Protein AF-A0A845URA7-F1 (afdb_monomer)

Radius of gyration: 35.07 Å; Cα contacts (8 Å, |Δi|>4): 52; chains: 1; bounding box: 72×27×108 Å

Sequence (146 aa):
MTPKQVRSLELVKRMRKLDLEAKAGRLGELRHKEAMLSGEMARLSDLLMRDNAQQPVETASYIPLFVKSVTAQSKIIEEHLTQTSAEREIQEEAVREAFGEVKSLDIVIGNAKAEIQAVRAKKEAAELEEIALMIHQRGKAHRTIR

Nearest PDB structures (foldseek):
  5y06-assembly1_A  TM=9.046E-01  e=5.303E-02  Mycolicibacterium smegmatis MC2 155
  8qbr-assembly1_A  TM=5.052E-01  e=3.296E-01  Nostoc punctiforme
  7o40-assembly1_F  TM=4.695E-01  e=2.152E-01  Synechocystis sp. PCC 6803 substr. Kazusa
  8qbw-assembly1_A  TM=5.212E-01  e=7.732E-01  Nostoc punctiforme
  7aal-assembly1_B  TM=4.193E-01  e=6.060E-01  Homo sapiens

Secondary structure (DSSP, 8-state):
--HHHHHHHHHHHHHHHHHHHHHHHHHHHHHHHHHHHHHHHHHHHHHHHHHTTS--GGGTTTHHHHHHHHHHHHHHHHHHHHHHHHHHHHHHHHHHHHHHHHHHHHHHHHHHHHHHHHHHHHHHHHHHHHHHHHHHHHHHHHHTT-

Solvent-accessible surface area (backbone atoms only — not comparable to full-atom values): 7827 Å² total; per-residue (Å²): 119,55,76,68,58,48,54,51,50,54,51,52,42,51,55,44,47,54,52,32,52,52,39,46,49,54,39,50,51,38,54,51,51,47,53,51,49,51,52,50,46,51,51,54,52,51,50,55,59,54,56,75,73,74,69,59,81,88,54,57,83,50,49,65,59,52,52,50,51,50,55,52,51,46,52,54,46,52,55,49,43,55,52,45,50,54,53,34,54,55,35,50,50,55,31,52,52,38,49,51,52,43,50,52,46,51,52,54,49,50,52,38,51,51,51,48,48,53,56,49,54,55,50,54,51,53,53,52,50,51,50,51,51,52,53,51,53,55,55,50,62,63,62,76,78,113

Foldseek 3Di:
DDPVVLVVLVVVLVVLVVVLVVLVVVLVVLVVLLVVLVVVLVVLVVVLVVCVPDDDPVCVVCNVVSVVVSVVVNVVSVVVNVVSVVVSVVSVVVSVVSVVVSVVSVVVSVVVVVVVVVVVVVVVVVVVVVVVVVVVVVVVVVVVVD

Mean predicted aligned error: 7.42 Å

Structure (mmCIF, N/CA/C/O backbone):
data_AF-A0A845URA7-F1
#
_entry.id   AF-A0A845URA7-F1
#
loop_
_atom_site.group_PDB
_atom_site.id
_atom_site.type_symbol
_atom_site.label_atom_id
_atom_site.label_alt_id
_atom_site.label_comp_id
_atom_site.label_asym_id
_atom_site.label_entity_id
_atom_site.label_seq_id
_atom_site.pdbx_PDB_ins_code
_atom_site.Cartn_x
_atom_site.Cartn_y
_atom_site.Cartn_z
_atom_site.occupancy
_atom_site.B_iso_or_equiv
_atom_site.auth_seq_id
_atom_site.auth_comp_id
_atom_site.auth_asym_id
_atom_site.auth_atom_id
_atom_site.pdbx_PDB_model_num
ATOM 1 N N . MET A 1 1 ? -14.438 7.555 26.729 1.00 86.06 1 MET A N 1
ATOM 2 C CA . MET A 1 1 ? -14.964 8.152 25.459 1.00 86.06 1 MET A CA 1
ATOM 3 C C . MET A 1 1 ? -16.473 7.890 25.304 1.00 86.06 1 MET A C 1
ATOM 5 O O . MET A 1 1 ? -16.949 6.904 25.848 1.00 86.06 1 MET A O 1
ATOM 9 N N . THR A 1 2 ? -17.257 8.722 24.599 1.00 92.19 2 THR A N 1
ATOM 10 C CA . THR A 1 2 ? -18.713 8.480 24.406 1.00 92.19 2 THR A CA 1
ATOM 11 C C . THR A 1 2 ? -19.024 7.619 23.166 1.00 92.19 2 THR A C 1
ATOM 13 O O . THR A 1 2 ? -18.280 7.676 22.183 1.00 92.19 2 THR A O 1
ATOM 16 N N . PRO A 1 3 ? -20.162 6.889 23.123 1.00 93.12 3 PRO A N 1
ATOM 17 C CA . PRO A 1 3 ? -20.563 6.114 21.942 1.00 93.12 3 PRO A CA 1
ATOM 18 C C . PRO A 1 3 ? -20.703 6.950 20.661 1.00 93.12 3 PRO A C 1
ATOM 20 O O . PR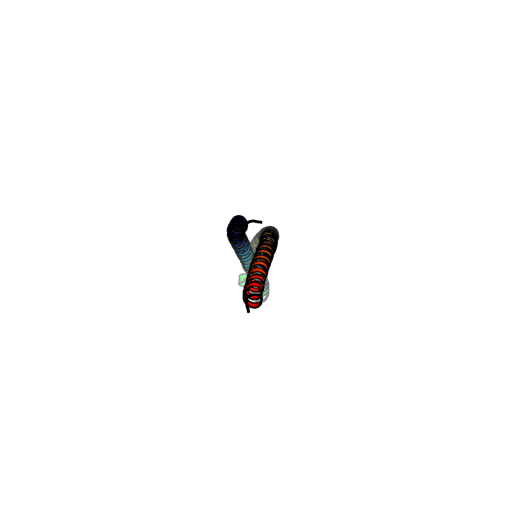O A 1 3 ? -20.386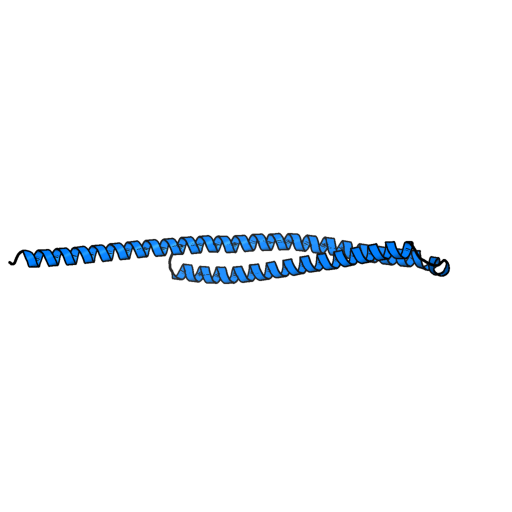 6.473 19.573 1.00 93.12 3 PRO A O 1
ATOM 23 N N . LYS A 1 4 ? -21.154 8.208 20.777 1.00 95.00 4 LYS A N 1
ATOM 24 C CA . LYS A 1 4 ? -21.268 9.129 19.635 1.00 95.00 4 LYS A CA 1
ATOM 25 C C . LYS A 1 4 ? -19.891 9.473 19.065 1.00 95.00 4 LYS A C 1
ATOM 27 O O . LYS A 1 4 ? -19.717 9.425 17.854 1.00 95.00 4 LYS A O 1
ATOM 32 N N . GLN A 1 5 ? -18.911 9.745 19.927 1.00 94.69 5 GLN A N 1
ATOM 33 C CA . GLN A 1 5 ? -17.534 10.016 19.505 1.00 94.69 5 GLN A CA 1
ATOM 34 C C . GLN A 1 5 ? -16.884 8.797 18.836 1.00 94.69 5 GLN A C 1
ATOM 36 O O . GLN A 1 5 ? -16.201 8.959 17.829 1.00 94.69 5 GLN A O 1
ATOM 41 N N . VAL A 1 6 ? -17.137 7.580 19.337 1.00 96.44 6 VAL A N 1
ATOM 42 C CA . VAL A 1 6 ? -16.656 6.341 18.695 1.00 96.44 6 VAL A CA 1
ATOM 43 C C . VAL A 1 6 ? -17.218 6.202 17.279 1.00 96.44 6 VAL A C 1
ATOM 45 O O . VAL A 1 6 ? -16.456 5.963 16.348 1.00 96.44 6 VAL A O 1
ATOM 48 N N . ARG A 1 7 ? -18.525 6.429 17.085 1.00 96.00 7 ARG A N 1
ATOM 49 C CA . ARG A 1 7 ? -19.142 6.403 15.745 1.00 96.00 7 ARG A CA 1
ATOM 50 C C . ARG A 1 7 ? -18.545 7.450 14.804 1.00 96.00 7 ARG A C 1
ATOM 52 O O . ARG A 1 7 ? -18.324 7.158 13.632 1.00 96.00 7 ARG A O 1
ATOM 59 N N . SER A 1 8 ? -18.263 8.654 15.303 1.00 96.94 8 SER A N 1
ATOM 60 C CA . SER A 1 8 ? -17.578 9.682 14.513 1.00 96.94 8 SER A CA 1
ATOM 61 C C . SER A 1 8 ? -16.174 9.237 14.098 1.00 96.94 8 SER A C 1
ATOM 63 O O . SER A 1 8 ? -15.816 9.381 12.932 1.00 96.94 8 SER A O 1
ATOM 65 N N . LEU A 1 9 ? -15.395 8.630 15.002 1.00 96.81 9 LEU A N 1
ATOM 66 C CA . LEU A 1 9 ? -14.080 8.083 14.650 1.00 96.81 9 LEU A CA 1
ATOM 67 C C . LEU A 1 9 ? -14.164 6.941 13.632 1.00 96.81 9 LEU A C 1
ATOM 69 O O . LEU A 1 9 ? -13.313 6.846 12.756 1.00 96.81 9 LEU A O 1
ATOM 73 N N . GLU A 1 10 ? -15.193 6.096 13.691 1.00 97.62 10 GLU A N 1
ATOM 74 C CA . GLU A 1 10 ? -15.410 5.047 12.687 1.00 97.62 10 GLU A CA 1
ATOM 75 C C . GLU A 1 10 ? -15.701 5.611 11.290 1.00 97.62 10 GLU A C 1
ATOM 77 O O . GLU A 1 10 ? -15.355 4.983 10.287 1.00 97.62 10 GLU A O 1
ATOM 82 N N . LEU A 1 11 ? -16.341 6.781 11.200 1.00 97.75 11 LEU A N 1
ATOM 83 C CA . LEU A 1 11 ? -16.514 7.492 9.930 1.00 97.75 11 LEU A CA 1
ATOM 84 C C . LEU A 1 11 ? -15.174 8.028 9.421 1.00 97.75 11 LEU A C 1
ATOM 86 O O . LEU A 1 11 ? -14.821 7.775 8.272 1.00 97.75 11 LEU A O 1
ATOM 90 N N . VAL A 1 12 ? -14.394 8.676 10.290 1.00 97.75 12 VAL A N 1
ATOM 91 C CA . VAL A 1 12 ? -13.050 9.169 9.941 1.00 97.75 12 VAL A CA 1
ATOM 92 C C . VAL A 1 12 ? -12.154 8.022 9.475 1.00 97.75 12 VAL A C 1
ATOM 94 O O . VAL A 1 12 ? -11.529 8.118 8.423 1.00 97.75 12 VAL A O 1
ATOM 97 N N . LYS A 1 13 ? -12.147 6.894 10.193 1.00 98.06 13 LYS A N 1
ATOM 98 C CA . LYS A 1 13 ? -11.402 5.692 9.804 1.00 98.06 13 LYS A CA 1
ATOM 99 C C . LYS A 1 13 ? -11.808 5.196 8.418 1.00 98.06 13 LYS A C 1
ATOM 101 O O . LYS A 1 13 ? -10.939 4.832 7.634 1.00 98.06 13 LYS A O 1
ATOM 106 N N . ARG A 1 14 ? -13.107 5.175 8.098 1.00 98.19 14 ARG A N 1
ATOM 107 C CA . ARG A 1 14 ? -13.579 4.776 6.762 1.00 98.19 14 ARG A CA 1
ATOM 108 C C . ARG A 1 14 ? -13.034 5.695 5.673 1.00 98.19 14 ARG A C 1
ATOM 110 O O . ARG A 1 14 ? -12.546 5.190 4.671 1.00 98.19 14 ARG A O 1
ATOM 117 N N . MET A 1 15 ? -13.046 7.008 5.894 1.00 98.00 15 MET A N 1
ATOM 118 C CA . MET A 1 15 ? -12.459 7.964 4.949 1.00 98.00 15 MET A CA 1
ATOM 119 C C . MET A 1 15 ? -10.953 7.739 4.771 1.00 98.00 15 MET A C 1
ATOM 121 O O . MET A 1 15 ? -10.469 7.689 3.647 1.00 98.00 15 MET A O 1
ATOM 125 N N . ARG A 1 16 ? -10.216 7.528 5.869 1.00 97.75 16 ARG A N 1
ATOM 126 C CA . ARG A 1 16 ? -8.772 7.240 5.821 1.00 97.75 16 ARG A CA 1
ATOM 127 C C . ARG A 1 16 ? -8.452 5.919 5.132 1.00 97.75 16 ARG A C 1
ATOM 129 O O . ARG A 1 16 ? -7.444 5.818 4.446 1.00 97.75 16 ARG A O 1
ATOM 136 N N . LYS A 1 17 ? -9.324 4.918 5.263 1.00 98.12 17 LYS A N 1
ATOM 137 C CA . LYS A 1 17 ? -9.183 3.652 4.544 1.00 98.12 17 LYS A CA 1
ATOM 138 C C . LYS A 1 17 ? -9.331 3.838 3.029 1.00 98.12 17 LYS A C 1
ATOM 140 O O . LYS A 1 17 ? -8.544 3.262 2.294 1.00 98.12 17 LYS A O 1
ATOM 145 N N . LEU A 1 18 ? -10.278 4.664 2.578 1.00 98.38 18 LEU A N 1
ATOM 146 C CA . LEU A 1 18 ? -10.424 4.986 1.152 1.00 98.38 18 LEU A CA 1
ATOM 147 C C . LEU A 1 18 ? -9.193 5.722 0.604 1.00 98.38 18 LEU A C 1
ATOM 149 O O . LEU A 1 18 ? -8.732 5.413 -0.489 1.00 98.38 18 LEU A O 1
ATOM 153 N N . ASP A 1 19 ? -8.630 6.655 1.375 1.00 97.69 19 ASP A N 1
ATOM 154 C CA . ASP A 1 19 ? -7.383 7.340 1.005 1.00 97.69 19 ASP A CA 1
ATOM 155 C C . ASP A 1 19 ? -6.196 6.362 0.911 1.00 97.69 19 ASP A C 1
ATOM 157 O O . ASP A 1 19 ? -5.448 6.372 -0.066 1.00 97.69 19 ASP A O 1
ATOM 161 N N . LEU A 1 20 ? -6.063 5.448 1.879 1.00 98.50 20 LEU A N 1
ATOM 162 C CA . LEU A 1 20 ? -5.076 4.367 1.831 1.00 98.50 20 LEU A CA 1
ATOM 163 C C . LEU A 1 20 ? -5.254 3.479 0.588 1.00 98.50 20 LEU A C 1
ATOM 165 O O . LEU A 1 20 ? -4.272 3.155 -0.075 1.00 98.50 20 LEU A O 1
ATOM 169 N N . GLU A 1 21 ? -6.488 3.091 0.264 1.00 98.50 21 GLU A N 1
ATOM 170 C CA . GLU A 1 21 ? -6.802 2.278 -0.917 1.00 98.50 21 GLU A CA 1
ATOM 171 C C . GLU A 1 21 ? -6.429 3.007 -2.216 1.00 98.50 21 GLU A C 1
ATOM 173 O O . GLU A 1 21 ? -5.790 2.413 -3.084 1.00 98.50 21 GLU A O 1
ATOM 178 N N . ALA A 1 22 ? -6.731 4.304 -2.326 1.00 98.38 22 ALA A N 1
ATOM 179 C CA . ALA A 1 22 ? -6.333 5.121 -3.472 1.00 98.38 22 ALA A CA 1
ATOM 180 C C . ALA A 1 22 ? -4.803 5.205 -3.612 1.00 98.38 22 ALA A C 1
ATOM 182 O O . ALA A 1 22 ? -4.257 5.008 -4.701 1.00 98.38 22 ALA A O 1
ATOM 183 N N . LYS A 1 23 ? -4.090 5.429 -2.501 1.00 98.25 23 LYS A N 1
ATOM 184 C CA . LYS A 1 23 ? -2.621 5.460 -2.482 1.00 98.25 23 LYS A CA 1
ATOM 185 C C . LYS A 1 23 ? -2.007 4.113 -2.867 1.00 98.25 23 LYS A C 1
ATOM 187 O O . LYS A 1 23 ? -1.024 4.089 -3.609 1.00 98.25 23 LYS A O 1
ATOM 192 N N . ALA A 1 24 ? -2.579 3.009 -2.391 1.00 98.38 24 ALA A N 1
ATOM 193 C CA . ALA A 1 24 ? -2.146 1.660 -2.744 1.00 98.38 24 ALA A CA 1
ATOM 194 C C . ALA A 1 24 ? -2.413 1.342 -4.224 1.00 98.38 24 ALA A C 1
ATOM 196 O O . ALA A 1 24 ? -1.567 0.726 -4.871 1.00 98.38 24 ALA A O 1
ATOM 197 N N . GLY A 1 25 ? -3.539 1.810 -4.773 1.00 98.44 25 GLY A N 1
ATOM 198 C CA . GLY A 1 25 ? -3.847 1.717 -6.201 1.00 98.44 25 GLY A CA 1
ATOM 199 C C . GLY A 1 25 ? -2.776 2.390 -7.057 1.00 98.44 25 GLY A C 1
ATOM 200 O O . GLY A 1 25 ? -2.174 1.739 -7.909 1.00 98.44 25 GLY A O 1
ATOM 201 N N . ARG A 1 26 ? -2.438 3.647 -6.742 1.00 98.00 26 ARG A N 1
ATOM 202 C CA . ARG A 1 26 ? -1.372 4.388 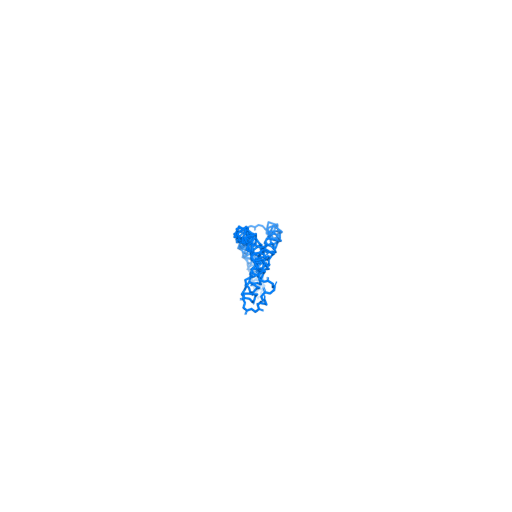-7.436 1.00 98.00 26 ARG A CA 1
ATOM 203 C C . ARG A 1 26 ? -0.004 3.706 -7.331 1.00 98.00 26 ARG A C 1
ATOM 205 O O . ARG A 1 26 ? 0.747 3.672 -8.300 1.00 98.00 26 ARG A O 1
ATOM 212 N N . LEU A 1 27 ? 0.327 3.126 -6.174 1.00 98.38 27 LEU A N 1
ATOM 213 C CA . LEU A 1 27 ? 1.556 2.339 -6.022 1.00 98.38 27 LEU A CA 1
ATOM 214 C C . LEU A 1 27 ? 1.560 1.106 -6.944 1.00 98.38 27 LEU A C 1
ATOM 216 O O . LEU A 1 27 ? 2.594 0.762 -7.516 1.00 98.38 27 LEU A O 1
ATOM 220 N N . GLY A 1 28 ? 0.408 0.450 -7.099 1.00 98.31 28 GLY A N 1
ATOM 221 C CA . GLY A 1 28 ? 0.223 -0.652 -8.041 1.00 98.31 28 GLY A CA 1
ATOM 222 C C . GLY A 1 28 ? 0.449 -0.229 -9.494 1.00 98.31 28 GLY A C 1
ATOM 223 O O . GLY A 1 28 ? 1.156 -0.922 -10.223 1.00 98.31 28 GLY A O 1
ATOM 224 N N . GLU A 1 29 ? -0.081 0.927 -9.896 1.00 98.44 29 GLU A N 1
ATOM 225 C CA . GLU A 1 29 ? 0.127 1.502 -11.233 1.00 98.44 29 GLU A CA 1
ATOM 226 C C . GLU A 1 29 ? 1.609 1.784 -11.515 1.00 98.44 29 GLU A C 1
ATOM 228 O O . GLU A 1 29 ? 2.114 1.420 -12.578 1.00 98.44 29 GLU A O 1
ATOM 233 N N . LEU A 1 30 ? 2.330 2.366 -10.550 1.00 98.38 30 LEU A N 1
ATOM 234 C CA . LEU A 1 30 ? 3.766 2.641 -10.679 1.00 98.38 30 LEU A CA 1
ATOM 235 C C . LEU A 1 30 ? 4.581 1.352 -10.835 1.00 98.38 30 LEU A C 1
ATOM 237 O O . LEU A 1 30 ? 5.401 1.254 -11.744 1.00 98.38 30 LEU A O 1
ATOM 241 N N . ARG A 1 31 ? 4.298 0.326 -10.022 1.00 98.12 31 ARG A N 1
ATOM 242 C CA . ARG A 1 31 ? 4.943 -0.996 -10.144 1.00 98.12 31 ARG A CA 1
ATOM 243 C C . ARG A 1 31 ? 4.655 -1.657 -11.490 1.00 98.12 31 ARG A C 1
ATOM 245 O O . ARG A 1 31 ? 5.535 -2.280 -12.077 1.00 98.12 31 ARG A O 1
ATOM 252 N N . HIS A 1 32 ? 3.428 -1.525 -11.992 1.00 98.31 32 HIS A N 1
ATOM 253 C CA . HIS A 1 32 ? 3.081 -2.039 -13.313 1.00 98.31 32 HIS A CA 1
ATOM 254 C C . HIS A 1 32 ? 3.860 -1.314 -14.417 1.00 98.31 32 HIS A C 1
ATOM 256 O O . HIS A 1 32 ? 4.419 -1.962 -15.301 1.00 98.31 32 HIS A O 1
ATOM 262 N N . LYS A 1 33 ? 3.960 0.016 -14.336 1.00 98.06 33 LYS A N 1
ATOM 263 C CA . LYS A 1 33 ? 4.737 0.827 -15.277 1.00 98.06 33 LYS A CA 1
ATOM 264 C C . LYS A 1 33 ? 6.224 0.455 -15.267 1.00 98.06 33 LYS A C 1
ATOM 266 O O . LYS A 1 33 ? 6.799 0.285 -16.337 1.00 98.06 33 LYS A O 1
ATOM 271 N N . GLU A 1 34 ? 6.834 0.261 -14.097 1.00 97.62 34 GLU A N 1
ATOM 272 C CA . GLU A 1 34 ? 8.219 -0.231 -13.992 1.00 97.62 34 GLU A CA 1
ATOM 273 C C . GLU A 1 34 ? 8.404 -1.599 -14.651 1.00 97.62 34 GLU A C 1
ATOM 275 O O . GLU A 1 34 ? 9.378 -1.805 -15.376 1.00 97.62 34 GLU A O 1
ATOM 280 N N . ALA A 1 35 ? 7.471 -2.530 -14.428 1.00 98.00 35 ALA A N 1
ATOM 281 C CA . ALA A 1 35 ? 7.532 -3.858 -15.030 1.00 98.00 35 ALA A CA 1
ATOM 282 C C . ALA A 1 35 ? 7.440 -3.788 -16.563 1.00 98.00 35 ALA A C 1
ATOM 284 O O . ALA A 1 35 ? 8.194 -4.472 -17.254 1.00 98.00 35 ALA A O 1
ATOM 285 N N . MET A 1 36 ? 6.565 -2.927 -17.091 1.00 98.19 36 MET A N 1
ATOM 286 C CA . MET A 1 36 ? 6.436 -2.684 -18.531 1.00 98.19 36 MET A CA 1
ATOM 287 C C . MET A 1 36 ? 7.724 -2.108 -19.127 1.00 98.19 36 MET A C 1
ATOM 289 O O . MET A 1 36 ? 8.245 -2.661 -20.093 1.00 98.19 36 MET A O 1
ATOM 293 N N . LEU A 1 37 ? 8.276 -1.054 -18.518 1.00 97.81 37 LEU A N 1
ATOM 294 C CA . LEU A 1 37 ? 9.522 -0.425 -18.968 1.00 97.81 37 LEU A CA 1
ATOM 295 C C . LEU A 1 37 ? 10.715 -1.390 -18.890 1.00 97.81 37 LEU A C 1
ATOM 297 O O . LEU A 1 37 ? 11.513 -1.471 -19.820 1.00 97.81 37 LEU A O 1
ATOM 301 N N . SER A 1 38 ? 10.814 -2.176 -17.815 1.00 96.62 38 SER A N 1
ATOM 302 C CA . SER A 1 38 ? 11.867 -3.189 -17.660 1.00 96.62 38 SER A CA 1
ATOM 303 C C . SER A 1 38 ? 11.747 -4.294 -18.712 1.00 96.62 38 SER A C 1
ATOM 305 O O . SER A 1 38 ? 12.752 -4.737 -19.267 1.00 96.62 38 SER A O 1
ATOM 307 N N . GLY A 1 39 ? 10.519 -4.724 -19.023 1.00 97.56 39 GLY A N 1
ATOM 308 C CA . GLY A 1 39 ? 10.255 -5.696 -20.083 1.00 97.56 39 GLY A CA 1
ATOM 309 C C . GLY A 1 39 ? 10.613 -5.164 -21.472 1.00 97.56 39 GLY A C 1
ATOM 310 O O . GLY A 1 39 ? 11.194 -5.888 -22.280 1.00 97.56 39 GLY A O 1
ATOM 311 N N . GLU A 1 40 ? 10.324 -3.893 -21.745 1.00 96.88 40 GLU A N 1
ATOM 312 C CA . GLU A 1 40 ? 10.719 -3.237 -22.994 1.00 96.88 40 GLU A CA 1
ATOM 313 C C . GLU A 1 40 ? 12.242 -3.110 -23.111 1.00 96.88 40 GLU A C 1
ATOM 315 O O . GLU A 1 40 ? 12.809 -3.411 -24.163 1.00 96.88 40 GLU A O 1
ATOM 320 N N . MET A 1 41 ? 12.920 -2.775 -22.012 1.00 95.06 41 MET A N 1
ATOM 321 C CA . MET A 1 41 ? 14.378 -2.705 -21.972 1.00 95.06 41 MET A CA 1
ATOM 322 C C . MET A 1 41 ? 15.030 -4.069 -22.245 1.00 95.06 41 MET A C 1
ATOM 324 O O . MET A 1 41 ? 15.946 -4.171 -23.064 1.00 95.06 41 MET A O 1
ATOM 328 N N . ALA A 1 42 ? 14.513 -5.137 -21.628 1.00 95.12 42 ALA A N 1
ATOM 329 C CA . ALA A 1 42 ? 14.960 -6.504 -21.893 1.00 95.12 42 ALA A CA 1
ATOM 330 C C . ALA A 1 42 ? 14.736 -6.898 -23.362 1.00 95.12 42 ALA A C 1
ATOM 332 O O . ALA A 1 42 ? 15.633 -7.440 -24.006 1.00 95.12 42 ALA A O 1
ATOM 333 N N . ARG A 1 43 ? 13.576 -6.547 -23.931 1.00 95.44 43 ARG A N 1
ATOM 334 C CA . ARG A 1 43 ? 13.276 -6.780 -25.349 1.00 95.44 43 ARG A CA 1
ATOM 335 C C . ARG A 1 43 ? 14.265 -6.062 -26.272 1.00 95.44 43 ARG A C 1
ATOM 337 O O . ARG A 1 43 ? 14.697 -6.661 -27.252 1.00 95.44 43 ARG A O 1
ATOM 344 N N . LEU A 1 44 ? 14.599 -4.797 -26.008 1.00 93.56 44 LEU A N 1
ATOM 345 C CA . LEU A 1 44 ? 15.568 -4.043 -26.815 1.00 93.56 44 LEU A CA 1
ATOM 346 C C . LEU A 1 44 ? 16.973 -4.652 -26.729 1.00 93.56 44 LEU A C 1
ATOM 348 O O . LEU A 1 44 ? 17.649 -4.775 -27.752 1.00 93.56 44 LEU A O 1
ATOM 352 N N . SER A 1 45 ? 17.378 -5.090 -25.535 1.00 91.00 45 SER A N 1
ATOM 353 C CA . SER A 1 45 ? 18.635 -5.815 -25.324 1.00 91.00 45 SER A CA 1
ATOM 354 C C . SER A 1 45 ? 18.679 -7.117 -26.130 1.00 91.00 45 SER A C 1
ATOM 356 O O . SER A 1 45 ? 19.638 -7.362 -26.861 1.00 91.00 45 SER A O 1
ATOM 358 N N . ASP A 1 46 ? 17.621 -7.927 -26.065 1.00 90.50 46 ASP A N 1
ATOM 359 C CA . ASP A 1 46 ? 17.510 -9.165 -26.842 1.00 90.50 46 ASP A CA 1
ATOM 360 C C . ASP A 1 46 ? 17.571 -8.904 -28.350 1.00 90.50 46 ASP A C 1
ATOM 362 O O . ASP A 1 46 ? 18.179 -9.674 -29.097 1.00 90.50 46 ASP A O 1
ATOM 366 N N . LEU A 1 47 ? 16.949 -7.814 -28.808 1.00 88.38 47 LEU A N 1
ATOM 367 C CA . LEU A 1 47 ? 16.933 -7.441 -30.218 1.00 88.38 47 LEU A CA 1
ATOM 368 C C . LEU A 1 47 ? 18.344 -7.082 -30.700 1.00 88.38 47 LEU A C 1
ATOM 370 O O . LEU A 1 47 ? 18.763 -7.588 -31.738 1.00 88.38 47 LEU A O 1
ATOM 374 N N . LEU A 1 48 ? 19.116 -6.328 -29.907 1.00 86.00 48 LEU A N 1
ATOM 375 C CA . LEU A 1 48 ? 20.533 -6.062 -30.187 1.00 86.00 48 LEU A CA 1
ATOM 376 C C . LEU A 1 48 ? 21.374 -7.343 -30.230 1.00 86.00 48 LEU A C 1
ATOM 378 O O . LEU A 1 48 ? 22.214 -7.482 -31.115 1.00 86.00 48 LEU A O 1
ATOM 382 N N . MET A 1 49 ? 21.160 -8.285 -29.308 1.00 84.31 49 MET A N 1
ATOM 383 C CA . MET A 1 49 ? 21.928 -9.538 -29.277 1.00 84.31 49 MET A CA 1
ATOM 384 C C . MET A 1 49 ? 21.627 -10.441 -30.479 1.00 84.31 49 MET A C 1
ATOM 386 O O . MET A 1 49 ? 22.542 -11.056 -31.025 1.00 84.31 49 MET A O 1
ATOM 390 N N . ARG A 1 50 ? 20.357 -10.525 -30.897 1.00 81.12 50 ARG A N 1
ATOM 391 C CA . ARG A 1 50 ? 19.931 -11.367 -32.027 1.00 81.12 50 ARG A CA 1
ATOM 392 C C . ARG A 1 50 ? 20.394 -10.814 -33.368 1.00 81.12 50 ARG A C 1
ATOM 394 O O . ARG A 1 50 ? 20.912 -11.578 -34.179 1.00 81.12 50 ARG A O 1
ATOM 401 N N . ASP A 1 51 ? 20.241 -9.509 -33.587 1.00 69.94 51 ASP A N 1
ATOM 402 C CA . ASP A 1 51 ? 20.595 -8.900 -34.872 1.00 69.94 51 ASP A CA 1
ATOM 403 C C . ASP A 1 51 ? 22.110 -8.918 -35.115 1.00 69.94 51 ASP A C 1
ATOM 405 O O . ASP A 1 51 ? 22.557 -9.081 -36.244 1.00 69.94 51 ASP A O 1
ATOM 409 N N . ASN A 1 52 ? 22.929 -8.871 -34.062 1.00 65.00 52 ASN A N 1
ATOM 410 C CA . ASN A 1 52 ? 24.386 -8.940 -34.205 1.00 65.00 52 ASN A CA 1
ATOM 411 C C . ASN A 1 52 ? 24.909 -10.330 -34.636 1.00 65.00 52 ASN A C 1
ATOM 413 O O . ASN A 1 52 ? 26.065 -10.449 -35.034 1.00 6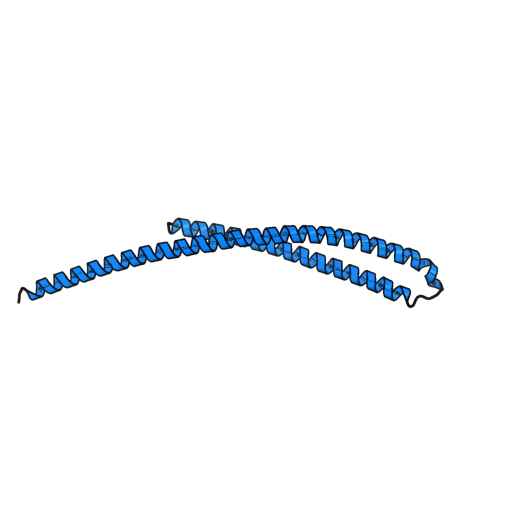5.00 52 ASN A O 1
ATOM 417 N N . ALA A 1 53 ? 24.094 -11.390 -34.546 1.00 62.28 53 ALA A N 1
ATOM 418 C CA . ALA A 1 53 ? 24.541 -12.770 -34.748 1.00 62.28 53 ALA A CA 1
ATOM 419 C C . ALA A 1 53 ? 24.265 -13.350 -36.153 1.00 62.28 53 ALA A C 1
ATOM 421 O O . ALA A 1 53 ? 24.862 -14.370 -36.494 1.00 62.28 53 ALA A O 1
ATOM 422 N N . GLN A 1 54 ? 23.359 -12.768 -36.959 1.00 63.53 54 GLN A N 1
ATOM 423 C CA . GLN A 1 54 ? 22.842 -13.417 -38.186 1.00 63.53 54 GLN A CA 1
ATOM 424 C C . GLN A 1 54 ? 22.535 -12.471 -39.371 1.00 63.53 54 GLN A C 1
ATOM 426 O O . GLN A 1 54 ? 21.666 -12.771 -40.189 1.00 63.53 54 GLN A O 1
ATOM 431 N N . GLN A 1 55 ? 23.220 -11.332 -39.505 1.00 65.19 55 GLN A N 1
ATOM 432 C CA . GLN A 1 55 ? 22.922 -10.374 -40.583 1.00 65.19 55 GLN A CA 1
ATOM 433 C C . GLN A 1 55 ? 23.710 -10.658 -41.887 1.00 65.19 55 GLN A C 1
ATOM 435 O O . GLN A 1 55 ? 24.933 -10.826 -41.839 1.00 65.19 55 GLN A O 1
ATOM 440 N N . PRO A 1 56 ? 23.045 -10.686 -43.063 1.00 70.62 56 PRO A N 1
ATOM 441 C CA . PRO A 1 56 ? 23.697 -10.720 -44.375 1.00 70.62 56 PRO A CA 1
ATOM 442 C C . PRO A 1 56 ? 24.590 -9.492 -44.622 1.00 70.62 56 PRO A C 1
ATOM 444 O O . PRO A 1 56 ? 24.326 -8.400 -44.129 1.00 70.62 56 PRO A O 1
ATOM 447 N N . VAL A 1 57 ? 25.621 -9.635 -45.461 1.00 64.69 57 VAL A N 1
ATOM 448 C CA . VAL A 1 57 ? 26.574 -8.548 -45.791 1.00 64.69 57 VAL A CA 1
ATOM 449 C C . VAL A 1 57 ? 25.876 -7.305 -46.374 1.00 64.69 57 VAL A C 1
ATOM 451 O O . VAL A 1 57 ? 26.335 -6.181 -46.187 1.00 64.69 57 VAL A O 1
ATOM 454 N N . GLU A 1 58 ? 24.735 -7.495 -47.034 1.00 71.62 58 GLU A N 1
ATOM 455 C CA . GLU A 1 58 ? 23.947 -6.449 -47.699 1.00 71.62 58 GLU A CA 1
ATOM 456 C C . GLU A 1 58 ? 23.252 -5.487 -46.720 1.00 71.62 58 GLU A C 1
ATOM 458 O O . GLU A 1 58 ? 23.003 -4.334 -47.068 1.00 71.62 58 GLU A O 1
ATOM 463 N N . THR A 1 59 ? 22.977 -5.915 -45.482 1.00 73.12 59 THR A N 1
ATOM 464 C CA . THR A 1 59 ? 22.340 -5.079 -44.449 1.00 73.12 59 THR A CA 1
ATOM 465 C C . THR A 1 59 ? 23.344 -4.421 -43.498 1.00 73.12 59 THR A C 1
ATOM 467 O O . THR A 1 59 ? 22.964 -3.577 -42.683 1.00 73.12 59 THR A O 1
ATOM 470 N N . ALA A 1 60 ? 24.641 -4.722 -43.643 1.00 71.12 60 ALA A N 1
ATOM 471 C CA . ALA A 1 60 ? 25.706 -4.260 -42.751 1.00 71.12 60 ALA A CA 1
ATOM 472 C C . ALA A 1 60 ? 25.798 -2.726 -42.616 1.00 71.12 60 ALA A C 1
ATOM 474 O O . ALA A 1 60 ? 26.172 -2.215 -41.561 1.00 71.12 60 ALA A O 1
ATOM 475 N N . SER A 1 61 ? 25.417 -1.975 -43.654 1.00 78.69 61 SER A N 1
ATOM 476 C CA . SER A 1 61 ? 25.411 -0.505 -43.647 1.00 78.69 61 SER A CA 1
ATOM 477 C C . SER A 1 61 ? 24.326 0.108 -42.748 1.00 78.69 61 SER A C 1
ATOM 479 O O . SER A 1 61 ? 24.482 1.244 -42.297 1.00 78.69 61 SER A O 1
ATOM 481 N N . TYR A 1 62 ? 23.253 -0.630 -42.444 1.00 80.12 62 TYR A N 1
ATOM 482 C CA . TYR A 1 62 ? 22.139 -0.159 -41.614 1.00 80.12 62 TYR A CA 1
ATOM 483 C C . TYR A 1 62 ? 22.337 -0.449 -40.121 1.00 80.12 62 TYR A C 1
ATOM 485 O O . TYR A 1 62 ? 21.750 0.240 -39.282 1.00 80.12 62 TYR A O 1
ATOM 493 N N . ILE A 1 63 ? 23.204 -1.409 -39.780 1.00 82.75 63 ILE A N 1
ATOM 494 C CA . ILE A 1 63 ? 23.468 -1.841 -38.399 1.00 82.75 63 ILE A CA 1
ATOM 495 C C . ILE A 1 63 ? 23.868 -0.665 -37.487 1.00 82.75 63 ILE A C 1
ATOM 497 O O . ILE A 1 63 ? 23.275 -0.534 -36.416 1.00 82.75 63 ILE A O 1
ATOM 501 N N . PRO A 1 64 ? 24.782 0.253 -37.867 1.00 86.75 64 PRO A N 1
ATOM 502 C CA . PRO A 1 64 ? 25.165 1.356 -36.983 1.00 86.75 64 PRO A CA 1
ATOM 503 C C . PRO A 1 64 ? 24.009 2.310 -36.655 1.00 86.75 64 PRO A C 1
ATOM 505 O O . PRO A 1 64 ? 23.903 2.791 -35.525 1.00 86.75 64 PRO A O 1
ATOM 508 N N . LEU A 1 65 ? 23.131 2.585 -37.627 1.00 87.62 65 LEU A N 1
ATOM 509 C CA . LEU A 1 65 ? 21.956 3.437 -37.422 1.00 87.62 65 LEU A CA 1
ATOM 510 C C . LEU A 1 65 ? 20.930 2.746 -36.526 1.00 87.62 65 LEU A C 1
ATOM 512 O O . LEU A 1 65 ? 20.394 3.376 -35.614 1.00 87.62 65 LEU A O 1
ATOM 516 N N . PHE A 1 66 ? 20.704 1.453 -36.752 1.00 88.00 66 PHE A N 1
ATOM 517 C CA . PHE A 1 66 ? 19.831 0.636 -35.924 1.00 88.00 66 PHE A CA 1
ATOM 518 C C . PHE A 1 66 ? 20.327 0.586 -34.467 1.00 88.00 66 PHE A C 1
ATOM 520 O O . PHE A 1 66 ? 19.581 0.973 -33.566 1.00 88.00 66 PHE A O 1
ATOM 527 N N . VAL A 1 67 ? 21.603 0.251 -34.237 1.00 89.44 67 VAL A N 1
ATOM 528 C CA . VAL A 1 67 ? 22.223 0.243 -32.899 1.00 89.44 67 VAL A CA 1
ATOM 529 C C . VAL A 1 67 ? 22.089 1.610 -32.234 1.00 89.44 67 VAL A C 1
ATOM 531 O O . VAL A 1 67 ? 21.650 1.697 -31.092 1.00 89.44 67 VAL A O 1
ATOM 534 N N . LYS A 1 68 ? 22.390 2.699 -32.954 1.00 92.19 68 LYS A N 1
ATOM 535 C CA . LYS A 1 68 ? 22.230 4.061 -32.424 1.00 92.19 68 LYS A CA 1
ATOM 536 C C . LYS A 1 68 ? 20.784 4.350 -32.013 1.00 92.19 68 LYS A C 1
ATOM 538 O O . LYS A 1 68 ? 20.570 4.991 -30.986 1.00 92.19 68 LYS A O 1
ATOM 543 N N . SER A 1 69 ? 19.808 3.894 -32.798 1.00 93.25 69 SER A N 1
ATOM 544 C CA . SER A 1 69 ? 18.390 4.101 -32.496 1.00 93.25 69 SER A CA 1
ATOM 545 C C . SER A 1 69 ? 17.946 3.333 -31.251 1.00 93.25 69 SER A C 1
ATOM 547 O O . SER A 1 69 ? 17.296 3.920 -30.388 1.00 93.25 69 SER A O 1
ATOM 549 N N . VAL A 1 70 ? 18.361 2.069 -31.105 1.00 92.75 70 VAL A N 1
ATOM 550 C CA . VAL A 1 70 ? 18.036 1.258 -29.928 1.00 92.75 70 VAL A CA 1
ATOM 551 C C . VAL A 1 70 ? 18.702 1.826 -28.686 1.00 92.75 70 VAL A C 1
ATOM 553 O O . VAL A 1 70 ? 18.018 2.034 -27.695 1.00 92.75 70 VAL A O 1
ATOM 556 N N . THR A 1 71 ? 19.986 2.187 -28.745 1.00 93.00 71 THR A N 1
ATOM 557 C CA . THR A 1 71 ? 20.680 2.811 -27.607 1.00 93.00 71 THR A CA 1
ATOM 558 C C . THR A 1 71 ? 20.001 4.111 -27.165 1.00 93.00 71 THR A C 1
ATOM 560 O O . THR A 1 71 ? 19.889 4.376 -25.969 1.00 93.00 71 THR A O 1
ATOM 563 N N . ALA A 1 72 ? 19.509 4.922 -28.108 1.00 95.31 72 ALA A N 1
ATOM 564 C CA . ALA A 1 72 ? 18.755 6.130 -27.778 1.00 95.31 72 ALA A CA 1
ATOM 565 C C . ALA A 1 72 ? 17.416 5.810 -27.090 1.00 95.31 72 ALA A C 1
ATOM 567 O O . ALA A 1 72 ? 17.076 6.454 -26.100 1.00 95.31 72 ALA A O 1
ATOM 568 N N . GLN A 1 73 ? 16.682 4.802 -27.573 1.00 95.31 73 GLN A N 1
ATOM 569 C CA . GLN A 1 73 ? 15.436 4.343 -26.947 1.00 95.31 73 GLN A CA 1
ATOM 570 C C . GLN A 1 73 ? 15.677 3.759 -25.550 1.00 95.31 73 GLN A C 1
ATOM 572 O O . GLN A 1 73 ? 14.966 4.109 -24.613 1.00 95.31 73 GLN A O 1
ATOM 577 N N . SER A 1 74 ? 16.715 2.939 -25.386 1.00 95.38 74 SER A N 1
ATOM 578 C CA . SER A 1 74 ? 17.127 2.382 -24.097 1.00 95.38 74 SER A CA 1
ATOM 579 C C . SER A 1 74 ? 17.418 3.472 -23.072 1.00 95.38 74 SER A C 1
ATOM 581 O O . SER A 1 74 ? 16.924 3.399 -21.952 1.00 95.38 74 SER A O 1
ATOM 583 N N . LYS A 1 75 ? 18.131 4.531 -23.471 1.00 96.69 75 LYS A N 1
ATOM 584 C CA . LYS A 1 75 ? 18.406 5.666 -22.585 1.00 96.69 75 LYS A CA 1
ATOM 585 C C . LYS A 1 75 ? 17.125 6.380 -22.134 1.00 96.69 75 LYS A C 1
ATOM 587 O O . LYS A 1 75 ? 16.990 6.710 -20.962 1.00 96.69 75 LYS A O 1
ATOM 592 N N . ILE A 1 76 ? 16.170 6.588 -23.0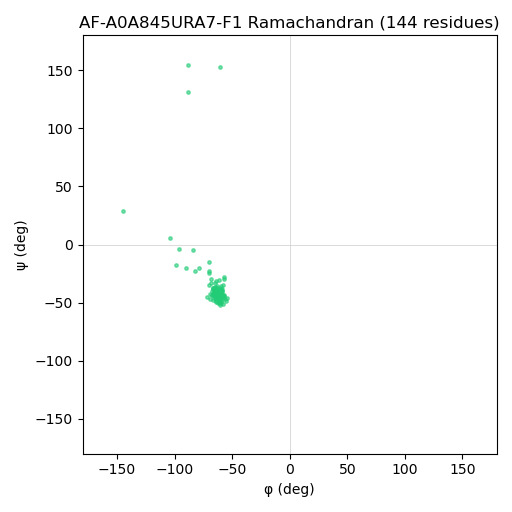43 1.00 97.31 76 ILE A N 1
ATOM 593 C CA .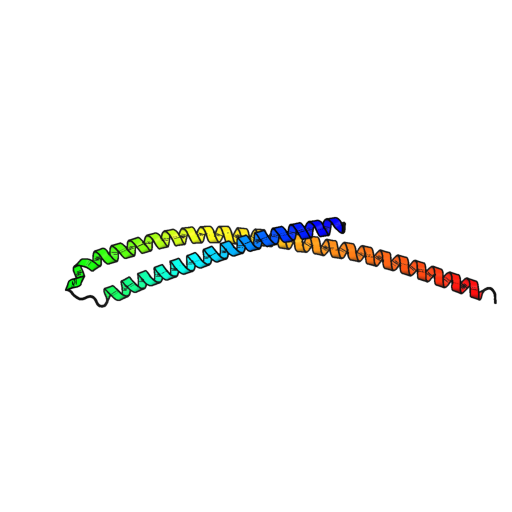 ILE A 1 76 ? 14.867 7.187 -22.707 1.00 97.31 76 ILE A CA 1
ATOM 594 C C . ILE A 1 76 ? 14.108 6.300 -21.705 1.00 97.31 76 ILE A C 1
ATOM 596 O O . ILE A 1 76 ? 13.535 6.797 -20.737 1.00 97.31 76 ILE A O 1
ATOM 600 N N . ILE A 1 77 ? 14.127 4.980 -21.902 1.00 97.44 77 ILE A N 1
ATOM 601 C CA . ILE A 1 77 ? 13.488 4.025 -20.987 1.00 97.44 77 ILE A CA 1
ATOM 602 C C . ILE A 1 77 ? 14.169 4.034 -19.611 1.00 97.44 77 ILE A C 1
ATOM 604 O O . ILE A 1 77 ? 13.470 4.034 -18.600 1.00 97.44 77 ILE A O 1
ATOM 608 N N . GLU A 1 78 ? 15.500 4.101 -19.546 1.00 97.44 78 GLU A N 1
ATOM 609 C CA . GLU A 1 78 ? 16.249 4.237 -18.286 1.00 97.44 78 GLU A CA 1
ATOM 610 C C . GLU A 1 78 ? 15.887 5.527 -17.532 1.00 97.44 78 GLU A C 1
ATOM 612 O O . GLU A 1 78 ? 15.672 5.507 -16.315 1.00 97.44 78 GLU A O 1
ATOM 617 N N . GLU A 1 79 ? 15.754 6.648 -18.241 1.00 97.75 79 GLU A N 1
ATOM 618 C CA . GLU A 1 79 ? 15.295 7.917 -17.663 1.00 97.75 79 GLU A CA 1
ATOM 619 C C . GLU A 1 79 ? 13.864 7.791 -17.105 1.00 97.75 79 GLU A C 1
ATOM 621 O O . GLU A 1 79 ? 13.573 8.246 -15.997 1.00 97.75 79 GLU A O 1
ATOM 626 N N . HIS A 1 80 ? 12.965 7.098 -17.806 1.00 97.56 80 HIS A N 1
ATOM 627 C CA . HIS A 1 80 ? 11.618 6.839 -17.295 1.00 97.56 80 HIS A CA 1
ATOM 628 C C . HIS A 1 80 ? 11.585 5.852 -16.124 1.00 97.56 80 HIS A C 1
ATOM 630 O O . HIS A 1 80 ? 10.761 6.023 -15.222 1.00 97.56 80 HIS A O 1
ATOM 636 N N . LEU A 1 81 ? 12.454 4.839 -16.106 1.00 97.31 81 LEU A N 1
ATOM 637 C CA . LEU A 1 81 ? 12.585 3.898 -14.991 1.00 97.31 81 LEU A CA 1
ATOM 638 C C . LEU A 1 81 ? 13.068 4.609 -13.732 1.00 97.31 81 LEU A C 1
ATOM 640 O O . LEU A 1 81 ? 12.470 4.442 -12.674 1.00 97.31 81 LEU A O 1
ATOM 644 N N . THR A 1 82 ? 14.099 5.445 -13.847 1.00 97.81 82 THR A N 1
ATOM 645 C CA . THR A 1 82 ? 14.627 6.212 -12.709 1.00 97.81 82 THR A CA 1
ATOM 646 C C . THR A 1 82 ? 13.583 7.170 -12.137 1.00 97.81 82 THR A C 1
ATOM 648 O O . THR A 1 82 ? 13.378 7.192 -10.923 1.00 97.81 82 THR A O 1
ATOM 651 N N . GLN A 1 83 ? 12.851 7.890 -12.993 1.00 97.81 83 GLN A N 1
ATOM 652 C CA . GLN A 1 83 ? 11.733 8.739 -12.564 1.00 97.81 83 GLN A CA 1
ATOM 653 C C . GLN A 1 83 ? 10.617 7.931 -11.891 1.00 97.81 83 GLN A C 1
ATOM 655 O O . GLN A 1 83 ? 10.177 8.274 -10.795 1.00 97.81 83 GLN A O 1
ATOM 660 N N . THR A 1 84 ? 10.179 6.837 -12.520 1.00 97.50 84 THR A N 1
ATOM 661 C CA . THR A 1 84 ? 9.083 6.006 -11.996 1.00 97.50 84 THR A CA 1
ATOM 662 C C . THR A 1 84 ? 9.471 5.350 -10.666 1.00 97.50 84 THR A C 1
ATOM 664 O O . THR A 1 84 ? 8.641 5.291 -9.762 1.00 97.50 84 THR A O 1
ATOM 667 N N . SER A 1 85 ? 10.733 4.942 -10.499 1.00 96.94 85 SER A N 1
ATOM 668 C CA . SER A 1 85 ? 11.249 4.384 -9.242 1.00 96.94 85 SER A CA 1
ATOM 669 C C . SER A 1 85 ? 11.263 5.407 -8.116 1.00 96.94 85 SER A C 1
ATOM 671 O O . SER A 1 85 ? 10.834 5.094 -7.006 1.00 96.94 85 SER A O 1
ATOM 673 N N . ALA A 1 86 ? 11.687 6.642 -8.389 1.00 98.00 86 ALA A N 1
ATOM 674 C CA . ALA A 1 86 ? 11.634 7.711 -7.395 1.00 98.00 86 ALA A CA 1
ATOM 675 C C . ALA A 1 86 ? 10.183 8.010 -6.969 1.00 98.00 86 ALA A C 1
ATOM 677 O O . ALA A 1 86 ? 9.884 8.111 -5.779 1.00 98.00 86 ALA A O 1
ATOM 678 N N . GLU A 1 87 ? 9.255 8.088 -7.928 1.00 98.00 87 GLU A N 1
ATOM 679 C CA . GLU A 1 87 ? 7.826 8.256 -7.636 1.00 98.00 87 GLU A CA 1
ATOM 680 C C . GLU A 1 87 ? 7.260 7.083 -6.823 1.00 98.00 87 GLU A C 1
ATOM 682 O O . GLU A 1 87 ? 6.477 7.294 -5.895 1.00 98.00 87 GLU A O 1
ATOM 687 N N . ARG A 1 88 ? 7.666 5.846 -7.139 1.00 98.12 88 ARG A N 1
ATOM 688 C CA . ARG A 1 88 ? 7.250 4.636 -6.420 1.00 98.12 88 ARG A CA 1
ATOM 689 C C . ARG A 1 88 ? 7.701 4.668 -4.967 1.00 98.12 88 ARG A C 1
ATOM 691 O O . ARG A 1 88 ? 6.899 4.333 -4.101 1.00 98.12 88 ARG A O 1
ATOM 698 N N . GLU A 1 89 ? 8.942 5.055 -4.694 1.00 98.06 89 GLU A N 1
ATOM 699 C CA . GLU A 1 89 ? 9.476 5.145 -3.328 1.00 98.06 89 GLU A CA 1
ATOM 700 C C . GLU A 1 89 ? 8.716 6.175 -2.489 1.00 98.06 89 GLU A C 1
ATOM 702 O O . GLU A 1 89 ? 8.291 5.872 -1.373 1.00 98.06 89 GLU A O 1
ATOM 707 N N . ILE A 1 90 ? 8.455 7.357 -3.055 1.00 98.19 90 ILE A N 1
ATOM 708 C CA . ILE A 1 90 ? 7.633 8.390 -2.407 1.00 98.19 90 ILE A CA 1
ATOM 709 C C . ILE A 1 90 ? 6.228 7.846 -2.115 1.00 98.19 90 ILE A C 1
ATOM 711 O O . ILE A 1 90 ? 5.691 8.020 -1.020 1.00 98.19 90 ILE A O 1
ATOM 715 N N . GLN A 1 91 ? 5.626 7.161 -3.088 1.00 98.25 91 GLN A N 1
ATOM 716 C CA . GLN A 1 91 ? 4.286 6.604 -2.944 1.00 98.25 91 GLN A CA 1
ATOM 717 C C . GLN A 1 91 ? 4.237 5.448 -1.931 1.00 98.25 91 GLN A C 1
ATOM 719 O O . GLN A 1 91 ? 3.235 5.281 -1.235 1.00 98.25 91 GLN A O 1
ATOM 724 N N . GLU A 1 92 ? 5.300 4.653 -1.823 1.00 98.44 92 GLU A N 1
ATOM 725 C CA . GLU A 1 92 ? 5.426 3.575 -0.843 1.00 98.44 92 GLU A CA 1
ATOM 726 C C . GLU A 1 92 ? 5.464 4.118 0.589 1.00 98.44 92 GLU A C 1
ATOM 728 O O . GLU A 1 92 ? 4.755 3.595 1.455 1.00 98.44 92 GLU A O 1
ATOM 733 N N . GLU A 1 93 ? 6.196 5.209 0.825 1.00 98.44 93 GLU A N 1
ATOM 734 C CA . GLU A 1 93 ? 6.176 5.889 2.122 1.00 98.44 93 GLU A CA 1
ATOM 735 C C . GLU A 1 93 ? 4.791 6.484 2.417 1.00 98.44 93 GLU A C 1
ATOM 737 O O . GLU A 1 93 ? 4.240 6.256 3.491 1.00 98.44 93 GLU A O 1
ATOM 742 N N . ALA A 1 94 ? 4.142 7.118 1.434 1.00 98.00 94 ALA A N 1
ATOM 743 C CA . ALA A 1 94 ? 2.786 7.649 1.606 1.00 98.00 94 ALA A CA 1
ATOM 744 C C . ALA A 1 94 ? 1.749 6.562 1.965 1.00 98.00 94 ALA A C 1
ATOM 746 O O . ALA A 1 94 ? 0.816 6.809 2.739 1.00 98.00 94 ALA A O 1
ATOM 747 N N . VAL A 1 95 ? 1.889 5.349 1.414 1.00 98.50 95 VAL A N 1
ATOM 748 C CA . VAL A 1 95 ? 1.065 4.185 1.785 1.00 98.50 95 VAL A CA 1
ATOM 749 C C . VAL A 1 95 ? 1.370 3.741 3.215 1.00 98.50 95 VAL A C 1
ATOM 751 O O . VAL A 1 95 ? 0.440 3.458 3.975 1.00 98.50 95 VAL A O 1
ATOM 754 N N . ARG A 1 96 ? 2.650 3.689 3.599 1.00 98.50 96 ARG A N 1
ATOM 755 C CA . ARG A 1 96 ? 3.082 3.308 4.950 1.00 98.50 96 ARG A CA 1
ATOM 756 C C . ARG A 1 96 ? 2.536 4.267 6.007 1.00 98.50 96 ARG A C 1
ATOM 758 O O . ARG A 1 96 ? 1.960 3.809 6.995 1.00 98.50 96 ARG A O 1
ATOM 765 N N . GLU A 1 97 ? 2.648 5.570 5.775 1.00 98.31 97 GLU A N 1
ATOM 766 C CA . GLU A 1 97 ? 2.103 6.609 6.652 1.00 98.31 97 GLU A CA 1
ATOM 767 C C . GLU A 1 97 ? 0.580 6.484 6.789 1.00 98.31 97 GLU A C 1
ATOM 769 O O . GLU A 1 97 ? 0.055 6.384 7.901 1.00 98.31 97 GLU A O 1
ATOM 774 N N . ALA A 1 98 ? -0.141 6.388 5.664 1.00 98.00 98 ALA A N 1
ATOM 775 C CA . ALA A 1 98 ? -1.598 6.243 5.665 1.00 98.00 98 ALA A CA 1
ATOM 776 C C . ALA A 1 98 ? -2.058 4.967 6.392 1.00 98.00 98 ALA A C 1
ATOM 778 O O . ALA A 1 98 ? -3.061 4.969 7.113 1.00 98.00 98 ALA A O 1
ATOM 779 N N . PHE A 1 99 ? -1.314 3.870 6.247 1.00 98.38 99 PHE A N 1
ATOM 780 C CA . PHE A 1 99 ? -1.572 2.643 6.992 1.00 98.38 99 PHE A CA 1
ATOM 781 C C . PHE A 1 99 ? -1.373 2.846 8.500 1.00 98.38 99 PHE A C 1
ATOM 783 O O . PHE A 1 99 ? -2.210 2.402 9.292 1.00 98.38 99 PHE A O 1
ATOM 790 N N . GLY A 1 100 ? -0.312 3.553 8.898 1.00 98.25 100 GLY A N 1
ATOM 791 C CA . GLY A 1 100 ? -0.056 3.936 10.287 1.00 98.25 100 GLY A CA 1
ATOM 792 C C . GLY A 1 100 ? -1.198 4.754 10.899 1.00 98.25 100 GLY A C 1
ATOM 793 O O . GLY A 1 100 ? -1.642 4.458 12.012 1.00 98.25 100 GLY A O 1
ATOM 794 N N . GLU A 1 101 ? -1.748 5.721 10.161 1.00 97.69 101 GLU A N 1
ATOM 795 C CA . GLU A 1 101 ? -2.919 6.498 10.594 1.00 97.69 101 GLU A CA 1
ATOM 796 C C . GLU A 1 101 ? -4.149 5.607 10.825 1.00 97.69 101 GLU A C 1
ATOM 798 O O . GLU A 1 101 ? -4.789 5.673 11.880 1.00 97.69 101 GLU A O 1
ATOM 803 N N . VAL A 1 102 ? -4.472 4.734 9.864 1.00 98.44 102 VAL A N 1
ATOM 804 C CA . VAL A 1 102 ? -5.613 3.809 9.972 1.00 98.44 102 VAL A CA 1
ATOM 805 C C . VAL A 1 102 ? -5.440 2.874 11.170 1.00 98.44 102 VAL A C 1
ATOM 807 O O . VAL A 1 102 ? -6.396 2.651 11.917 1.00 98.44 102 VAL A O 1
ATOM 810 N N . LYS A 1 103 ? -4.226 2.365 11.401 1.00 98.38 103 LYS A N 1
ATOM 811 C CA . LYS A 1 103 ? -3.926 1.511 12.557 1.00 98.38 103 LYS A CA 1
ATOM 812 C C . LYS A 1 103 ? -4.018 2.245 13.883 1.00 98.38 103 LYS A C 1
ATOM 814 O O . LYS A 1 103 ? -4.529 1.686 14.852 1.00 98.38 103 LYS A O 1
ATOM 819 N N . SER A 1 104 ? -3.602 3.500 13.922 1.00 98.19 104 SER A N 1
ATOM 820 C CA . SER A 1 104 ? -3.750 4.329 15.116 1.00 98.19 104 SER A CA 1
ATOM 821 C C . SER A 1 104 ? -5.231 4.516 15.464 1.00 98.19 104 SER A C 1
ATOM 823 O O . SER A 1 104 ? -5.632 4.341 16.616 1.00 98.19 104 SER A O 1
ATOM 825 N N . LEU A 1 105 ? -6.075 4.767 14.457 1.00 97.81 105 LEU A N 1
ATOM 826 C CA . LEU A 1 105 ? -7.528 4.841 14.635 1.00 97.81 105 LEU A CA 1
ATOM 827 C C . LEU A 1 105 ? -8.133 3.504 15.089 1.00 97.81 105 LEU A C 1
ATOM 829 O O . LEU A 1 105 ? -9.008 3.513 15.955 1.00 97.81 105 LEU A O 1
ATOM 833 N N . ASP A 1 106 ? -7.669 2.368 14.557 1.00 97.81 106 ASP A N 1
ATOM 834 C CA . ASP A 1 106 ? -8.096 1.032 15.003 1.00 97.81 106 ASP A CA 1
ATOM 835 C C . ASP A 1 106 ? -7.889 0.841 16.504 1.00 97.81 106 ASP A C 1
ATOM 837 O O . ASP A 1 106 ? -8.813 0.426 17.209 1.00 97.81 106 ASP A O 1
ATOM 841 N N . ILE A 1 107 ? -6.694 1.176 16.991 1.00 98.19 107 ILE A N 1
ATOM 842 C CA . ILE A 1 107 ? -6.318 1.027 18.398 1.00 98.19 107 ILE A CA 1
ATOM 843 C C . ILE A 1 107 ? -7.187 1.931 19.277 1.00 98.19 107 ILE A C 1
ATOM 845 O O . ILE A 1 107 ? -7.782 1.462 20.248 1.00 98.19 107 ILE A O 1
ATOM 849 N N . VAL A 1 108 ? -7.320 3.213 18.919 1.00 97.88 108 VAL A N 1
ATOM 850 C CA . VAL A 1 108 ? -8.122 4.178 19.691 1.00 97.88 108 VAL A CA 1
ATOM 851 C C . VAL A 1 108 ? -9.591 3.749 19.758 1.00 97.88 108 VAL A C 1
ATOM 853 O O . VAL A 1 108 ? -10.184 3.745 20.838 1.00 97.88 108 VAL A O 1
ATOM 856 N N . ILE A 1 109 ? -10.181 3.342 18.629 1.00 97.88 109 ILE A N 1
ATOM 857 C CA . ILE A 1 109 ? -11.571 2.866 18.572 1.00 97.88 109 ILE A CA 1
ATOM 858 C C . ILE A 1 109 ? -11.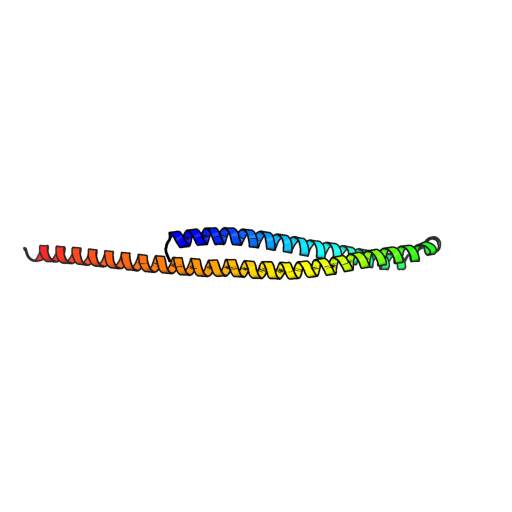739 1.582 19.395 1.00 97.88 109 ILE A C 1
ATOM 860 O O . ILE A 1 109 ? -12.722 1.457 20.129 1.00 97.88 109 ILE A O 1
ATOM 864 N N . GLY A 1 110 ? -10.803 0.636 19.286 1.00 98.00 110 GLY A N 1
ATOM 865 C CA . GLY A 1 110 ? -10.823 -0.620 20.036 1.00 98.00 110 GLY A CA 1
ATOM 866 C C . GLY A 1 110 ? -10.807 -0.388 21.546 1.00 98.00 110 GLY A C 1
ATOM 867 O O . GLY A 1 110 ? -11.698 -0.866 22.252 1.00 98.00 110 GLY A O 1
ATOM 868 N N . ASN A 1 111 ? -9.868 0.431 22.022 1.00 97.88 111 ASN A N 1
ATOM 869 C CA . ASN A 1 111 ? -9.745 0.782 23.437 1.00 97.88 111 ASN A CA 1
ATOM 870 C C . ASN A 1 111 ? -11.000 1.496 23.955 1.00 97.88 111 ASN A C 1
ATOM 872 O O . ASN A 1 111 ? -11.527 1.142 25.008 1.00 97.88 111 ASN A O 1
ATOM 876 N N . ALA A 1 112 ? -11.535 2.450 23.189 1.00 97.12 112 ALA A N 1
ATOM 877 C CA . ALA A 1 112 ? -12.752 3.165 23.560 1.00 97.12 112 ALA A CA 1
ATOM 878 C C . ALA A 1 112 ? -13.976 2.239 23.654 1.00 97.12 112 ALA A C 1
ATOM 880 O O . ALA A 1 112 ? -14.799 2.384 24.558 1.00 97.12 112 ALA A O 1
ATOM 881 N N . LYS A 1 113 ? -14.111 1.270 22.740 1.00 97.44 113 LYS A N 1
ATOM 882 C CA . LYS A 1 113 ? -15.186 0.269 22.801 1.00 97.44 113 LYS A CA 1
ATOM 883 C C . LYS A 1 113 ? -15.059 -0.623 24.031 1.00 97.44 113 LYS A C 1
ATOM 885 O O . LYS A 1 113 ? -16.068 -0.855 24.694 1.00 97.44 113 LYS A O 1
ATOM 890 N N . ALA A 1 114 ? -13.847 -1.085 24.337 1.00 97.31 114 ALA A N 1
ATOM 891 C CA . ALA A 1 114 ? -13.582 -1.900 25.517 1.00 97.31 114 ALA A CA 1
ATOM 892 C C . ALA A 1 114 ? -13.916 -1.141 26.811 1.00 97.31 114 ALA A C 1
ATOM 894 O O . ALA A 1 114 ? -14.611 -1.674 27.672 1.00 97.31 114 ALA A O 1
ATOM 895 N N . GLU A 1 115 ? -13.518 0.131 26.912 1.00 96.62 115 GLU A N 1
ATOM 896 C CA . GLU A 1 115 ? -13.852 1.001 28.045 1.00 96.62 115 GLU A CA 1
ATOM 897 C C . GLU A 1 115 ? -15.374 1.157 28.209 1.00 96.62 115 GLU A C 1
ATOM 899 O O . GLU A 1 115 ? -15.913 0.958 29.299 1.00 96.62 115 GLU A O 1
ATOM 904 N N . ILE A 1 116 ? -16.091 1.458 27.119 1.00 95.88 116 ILE A N 1
ATOM 905 C CA . ILE A 1 116 ? -17.554 1.605 27.141 1.00 95.88 116 ILE A CA 1
ATOM 906 C C . ILE A 1 116 ? -18.229 0.307 27.597 1.00 95.88 116 ILE A C 1
ATOM 908 O O . ILE A 1 116 ? -19.174 0.360 28.386 1.00 95.88 116 ILE A O 1
ATOM 912 N N . GLN A 1 117 ? -17.767 -0.848 27.114 1.00 95.94 117 GLN A N 1
ATOM 913 C CA . GLN A 1 117 ? -18.306 -2.138 27.541 1.00 95.94 117 GLN A CA 1
ATOM 914 C C . GLN A 1 117 ? -18.018 -2.424 29.014 1.00 95.94 117 GLN A C 1
ATOM 916 O O . GLN A 1 117 ? -18.933 -2.812 29.733 1.00 95.94 117 GLN A O 1
ATOM 921 N N . ALA A 1 118 ? -16.801 -2.162 29.490 1.00 96.50 118 ALA A N 1
ATOM 922 C CA . ALA A 1 118 ? -16.447 -2.353 30.892 1.00 96.50 118 ALA A CA 1
ATOM 923 C C . ALA A 1 118 ? -17.306 -1.485 31.826 1.00 96.50 118 ALA A C 1
ATOM 925 O O . ALA A 1 118 ? -17.758 -1.951 32.870 1.00 96.50 118 ALA A O 1
ATOM 926 N N . VAL A 1 119 ? -17.582 -0.233 31.442 1.00 95.12 119 VAL A N 1
ATOM 927 C CA . VAL A 1 119 ? -18.475 0.654 32.204 1.00 95.12 119 VAL A CA 1
ATOM 928 C C . VAL A 1 119 ? -19.911 0.126 32.217 1.00 95.12 119 VAL A C 1
ATOM 930 O O . VAL A 1 119 ? -20.555 0.174 33.262 1.00 95.12 119 VAL A O 1
ATOM 933 N N . ARG A 1 120 ? -20.421 -0.387 31.090 1.00 94.12 120 ARG A N 1
ATOM 934 C CA . ARG A 1 120 ? -21.765 -0.988 31.027 1.00 94.12 120 ARG A CA 1
ATOM 935 C C . ARG A 1 120 ? -21.872 -2.235 31.894 1.00 94.12 120 ARG A C 1
ATOM 937 O O . ARG A 1 120 ? -22.754 -2.285 32.737 1.00 94.12 120 ARG A O 1
ATOM 944 N N . ALA A 1 121 ? -20.920 -3.156 31.772 1.00 95.75 121 ALA A N 1
ATOM 945 C CA . ALA A 1 121 ? -20.891 -4.380 32.565 1.00 95.75 121 ALA A CA 1
ATOM 946 C C . ALA A 1 121 ? -20.846 -4.090 34.075 1.00 95.75 121 ALA A C 1
ATOM 948 O O . ALA A 1 121 ? -21.541 -4.735 34.851 1.00 95.75 121 ALA A O 1
ATOM 949 N N . LYS A 1 122 ? -20.077 -3.075 34.501 1.00 95.81 122 LYS A N 1
ATOM 950 C CA . LYS A 1 122 ? -20.054 -2.640 35.908 1.00 95.81 122 LYS A CA 1
ATOM 951 C C . LYS A 1 122 ? -21.405 -2.103 36.386 1.00 95.81 122 LYS A C 1
ATOM 953 O O . LYS A 1 122 ? -21.788 -2.384 37.515 1.00 95.81 122 LYS A O 1
ATOM 958 N N . LYS A 1 123 ? -22.108 -1.331 35.551 1.00 94.50 123 LYS A N 1
ATOM 959 C CA . LYS A 1 123 ? -23.445 -0.812 35.882 1.00 94.50 123 LYS A CA 1
ATOM 960 C C . LYS A 1 123 ? -24.475 -1.932 35.971 1.00 94.50 123 LYS A C 1
ATOM 962 O O . LYS A 1 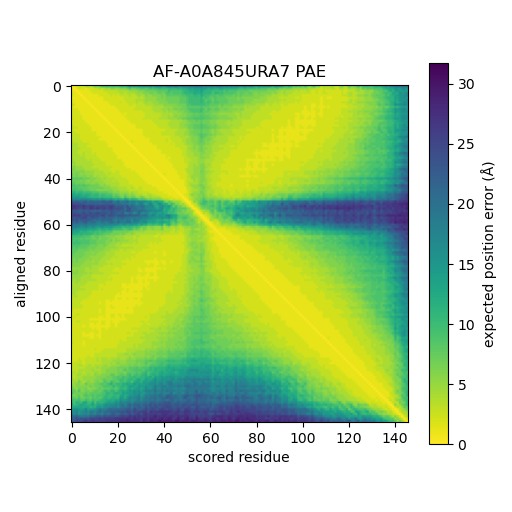123 ? -25.170 -2.019 36.971 1.00 94.50 123 LYS A O 1
ATOM 967 N N . GLU A 1 124 ? -24.499 -2.821 34.983 1.00 94.25 124 GLU A N 1
ATOM 968 C CA . GLU A 1 124 ? -25.398 -3.981 34.959 1.00 94.25 124 GLU A CA 1
ATOM 969 C C . GLU A 1 124 ? -25.169 -4.894 36.174 1.00 94.25 124 GLU A C 1
ATOM 971 O O . GLU A 1 124 ? -26.124 -5.329 36.809 1.00 94.25 124 GLU A O 1
ATOM 976 N N . ALA A 1 125 ? -23.910 -5.139 36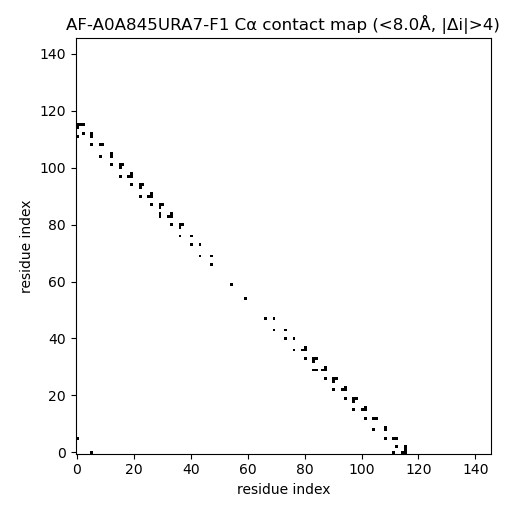.556 1.00 95.06 125 ALA A N 1
ATOM 977 C CA . ALA A 1 125 ? -23.591 -5.914 37.753 1.00 95.06 125 ALA A CA 1
ATOM 978 C C . ALA A 1 125 ? -24.114 -5.253 39.040 1.00 95.06 125 ALA A C 1
ATOM 980 O O . ALA A 1 125 ? -24.693 -5.941 39.879 1.00 95.06 125 ALA A O 1
ATOM 981 N N . ALA A 1 126 ? -23.953 -3.932 39.178 1.00 95.50 126 ALA A N 1
ATOM 982 C CA . ALA A 1 126 ? -24.457 -3.189 40.332 1.00 95.50 126 ALA A CA 1
ATOM 983 C C . ALA A 1 126 ? -25.996 -3.205 40.407 1.00 95.50 126 ALA A C 1
ATOM 985 O O . ALA A 1 126 ? -26.558 -3.422 41.478 1.00 95.50 126 ALA A O 1
ATOM 986 N N . GLU A 1 127 ? -26.680 -3.043 39.271 1.00 94.19 127 GLU A N 1
ATOM 987 C CA . GLU A 1 127 ? -28.145 -3.122 39.185 1.00 94.19 127 GLU A CA 1
ATOM 988 C C . GLU A 1 127 ? -28.659 -4.525 39.563 1.00 94.19 127 GLU A C 1
ATOM 990 O O . GLU A 1 127 ? -29.630 -4.662 40.309 1.00 94.19 127 GLU A O 1
ATOM 995 N N . LEU A 1 128 ? -27.988 -5.586 39.102 1.00 94.06 128 LEU A N 1
ATOM 996 C CA . LEU A 1 128 ? -28.337 -6.967 39.454 1.00 94.06 128 LEU A CA 1
ATOM 997 C C . LEU A 1 128 ? -28.111 -7.271 40.940 1.00 94.06 128 LEU A C 1
ATOM 999 O O . LEU A 1 128 ? -28.920 -7.976 41.547 1.00 94.06 128 LEU A O 1
ATOM 1003 N N . GLU A 1 129 ? -27.039 -6.744 41.533 1.00 94.75 129 GLU A N 1
ATOM 1004 C CA . GLU A 1 129 ? -26.766 -6.878 42.965 1.00 94.75 129 GLU A CA 1
ATOM 1005 C C . GLU A 1 129 ? -27.851 -6.192 43.807 1.00 94.75 129 GLU A C 1
ATOM 1007 O O . GLU A 1 129 ? -28.364 -6.783 44.761 1.00 94.75 129 GLU A O 1
ATOM 1012 N N . GLU A 1 130 ? -28.278 -4.990 43.412 1.00 91.75 130 GLU A N 1
ATOM 1013 C CA . GLU A 1 130 ? -29.366 -4.267 44.075 1.00 91.75 130 GLU A CA 1
ATOM 1014 C C . GLU A 1 130 ? -30.690 -5.049 44.010 1.00 91.75 130 GLU A C 1
ATOM 1016 O O . GLU A 1 130 ? -31.371 -5.226 45.025 1.00 91.75 130 GLU A O 1
ATOM 1021 N N . ILE A 1 131 ? -31.028 -5.605 42.841 1.00 92.75 131 ILE A N 1
ATOM 1022 C CA . ILE A 1 131 ? -32.210 -6.463 42.666 1.00 92.75 131 ILE A CA 1
ATOM 1023 C C . ILE A 1 131 ? -32.123 -7.707 43.559 1.00 92.75 131 ILE A C 1
ATOM 1025 O O . ILE A 1 131 ? -33.100 -8.057 44.229 1.00 92.75 131 ILE A O 1
ATOM 1029 N N . ALA A 1 132 ? -30.964 -8.369 43.610 1.00 92.19 132 ALA A N 1
ATOM 1030 C CA . ALA A 1 132 ? -30.757 -9.547 44.448 1.00 92.19 132 ALA A CA 1
ATOM 1031 C C . ALA A 1 132 ? -30.939 -9.225 45.942 1.00 92.19 132 ALA A C 1
ATOM 1033 O O . ALA A 1 132 ? -31.609 -9.976 46.662 1.00 92.19 132 ALA A O 1
ATOM 1034 N N . LEU A 1 133 ? -30.413 -8.085 46.401 1.00 92.31 133 LEU A N 1
ATOM 1035 C CA . LEU A 1 133 ? -30.600 -7.600 47.769 1.00 92.31 133 LEU A CA 1
ATOM 1036 C C . LEU A 1 133 ? -32.075 -7.316 48.075 1.00 92.31 133 LEU A C 1
ATOM 1038 O O . LEU A 1 133 ? -32.571 -7.762 49.113 1.00 92.31 133 LEU A O 1
ATOM 1042 N N . MET A 1 134 ? -32.797 -6.646 47.172 1.00 90.69 134 MET A N 1
ATOM 1043 C CA . MET A 1 134 ? -34.230 -6.371 47.336 1.00 90.69 134 MET A CA 1
ATOM 1044 C C . MET A 1 134 ? -35.060 -7.657 47.439 1.00 90.69 134 MET A C 1
ATOM 1046 O O . MET A 1 134 ? -35.914 -7.779 48.323 1.00 90.69 134 MET A O 1
ATOM 1050 N N . ILE A 1 135 ? -34.796 -8.646 46.576 1.00 91.56 135 ILE A N 1
ATOM 1051 C CA . ILE A 1 135 ? -35.473 -9.952 46.612 1.00 91.56 135 ILE A CA 1
ATOM 1052 C C . ILE A 1 135 ? -35.201 -10.658 47.946 1.00 91.56 135 ILE A C 1
ATOM 1054 O O . ILE A 1 135 ? -36.134 -11.153 48.586 1.00 91.56 135 ILE A O 1
ATOM 1058 N N . HIS A 1 136 ? -33.945 -10.672 48.400 1.00 89.25 136 HIS A N 1
ATOM 1059 C CA . HIS A 1 136 ? -33.560 -11.298 49.667 1.00 89.25 136 HIS A CA 1
ATOM 1060 C C . HIS A 1 136 ? -34.230 -10.638 50.876 1.00 89.25 136 HIS A C 1
ATOM 1062 O O . HIS A 1 136 ? -34.762 -11.324 51.752 1.00 89.25 136 HIS A O 1
ATOM 1068 N N . GLN A 1 137 ? -34.256 -9.304 50.920 1.00 87.06 137 GLN A N 1
ATOM 1069 C CA . GLN A 1 137 ? -34.915 -8.546 51.987 1.00 87.06 137 GLN A CA 1
ATOM 1070 C C . GLN A 1 137 ? -36.425 -8.811 52.022 1.00 87.06 137 GLN A C 1
ATOM 1072 O O . GLN A 1 137 ? -36.983 -9.074 53.091 1.00 87.06 137 GLN A O 1
ATOM 1077 N N . ARG A 1 138 ? -37.083 -8.834 50.857 1.00 83.31 138 ARG A N 1
ATOM 1078 C CA . ARG A 1 138 ? -38.512 -9.156 50.744 1.00 83.31 138 ARG A CA 1
ATOM 1079 C C . ARG A 1 138 ? -38.816 -10.596 51.175 1.00 83.31 138 ARG A C 1
ATOM 1081 O O . ARG A 1 138 ? -39.799 -10.833 51.875 1.00 83.31 138 ARG A O 1
ATOM 1088 N N . GLY A 1 139 ? -37.953 -11.550 50.824 1.00 79.44 139 GLY A N 1
ATOM 1089 C CA . GLY A 1 139 ? -38.060 -12.945 51.259 1.00 79.44 139 GLY A CA 1
ATOM 1090 C C . GLY A 1 139 ? -37.891 -13.127 52.772 1.00 79.44 139 GLY A C 1
ATOM 1091 O O . GLY A 1 139 ? -38.612 -13.921 53.380 1.00 79.44 139 GLY A O 1
ATOM 1092 N N . LYS A 1 140 ? -36.993 -12.361 53.406 1.00 74.25 140 LYS A N 1
ATOM 1093 C CA . LYS A 1 140 ? -36.850 -12.335 54.871 1.00 74.25 140 LYS A CA 1
ATOM 1094 C C . LYS A 1 140 ? -38.102 -11.794 55.560 1.00 74.25 140 LYS A C 1
ATOM 1096 O O . LYS A 1 140 ? -38.570 -12.430 56.497 1.00 74.25 140 LYS A O 1
ATOM 1101 N N . ALA A 1 141 ? -38.675 -10.697 55.065 1.00 66.50 141 ALA A N 1
ATOM 1102 C CA . ALA A 1 141 ? -39.882 -10.093 55.636 1.00 66.50 141 ALA A CA 1
ATOM 1103 C C . ALA A 1 141 ? -41.109 -11.029 55.612 1.00 66.50 141 ALA A C 1
ATOM 1105 O O . ALA A 1 141 ? -41.948 -10.967 56.504 1.00 66.50 141 ALA A O 1
ATOM 1106 N N . HIS A 1 142 ? -41.215 -11.928 54.627 1.00 60.88 142 HIS A N 1
ATOM 1107 C CA . HIS A 1 142 ? -42.276 -12.944 54.589 1.00 60.88 142 HIS A CA 1
ATOM 1108 C C . HIS A 1 142 ? -42.033 -14.152 55.507 1.00 60.88 142 HIS A C 1
ATOM 1110 O O . HIS A 1 142 ? -42.990 -14.842 55.850 1.00 60.88 142 HIS A O 1
ATOM 1116 N N . ARG A 1 143 ? -40.789 -14.419 55.928 1.00 59.78 143 ARG A N 1
ATOM 1117 C CA . ARG A 1 143 ? -40.479 -15.513 56.867 1.00 59.78 143 ARG A CA 1
ATOM 1118 C C . ARG A 1 143 ? -40.697 -15.144 58.333 1.00 59.78 143 ARG A C 1
ATOM 1120 O O . ARG A 1 143 ? -40.897 -16.047 59.127 1.00 59.78 143 ARG A O 1
ATOM 1127 N N . THR A 1 144 ? -40.679 -13.863 58.689 1.00 59.34 144 THR A N 1
ATOM 1128 C CA . THR A 1 144 ? -40.881 -13.383 60.070 1.00 59.34 144 THR A CA 1
ATOM 1129 C C . THR A 1 144 ? -42.348 -13.233 60.489 1.00 59.34 144 THR A C 1
ATOM 1131 O O . THR A 1 144 ? -42.604 -12.912 61.642 1.00 59.34 144 THR A O 1
ATOM 1134 N N . ILE A 1 145 ? -43.310 -13.440 59.580 1.00 57.06 145 ILE A N 1
ATOM 1135 C CA . ILE A 1 145 ? -44.760 -13.287 59.838 1.00 57.06 145 ILE A CA 1
ATOM 1136 C C . ILE A 1 145 ? -45.463 -14.662 59.993 1.00 57.06 145 ILE A C 1
ATOM 1138 O O . ILE A 1 145 ? -46.680 -14.736 60.125 1.00 57.06 145 ILE A O 1
ATOM 1142 N N . ARG A 1 146 ? -44.711 -15.769 59.998 1.00 45.72 146 ARG A N 1
ATOM 1143 C CA . ARG A 1 146 ? -45.206 -17.120 60.316 1.00 45.72 146 ARG A CA 1
ATOM 1144 C C . ARG A 1 146 ? -44.624 -17.601 61.631 1.00 45.72 146 ARG A C 1
ATOM 1146 O O . ARG A 1 146 ? -45.363 -18.321 62.331 1.00 45.72 146 ARG A O 1
#

pLDDT: mean 91.58, std 10.88, range [45.72, 98.5]